Protein AF-A0A946EWB7-F1 (afdb_monomer_lite)

Sequence (94 aa):
MKRIIFFLLFSTLFAKNIPFSVGEKFTYEFRFNIFKAGTASLEITDMDTIDGAPTYKIQFIATTDSWGNFVFPIRDTVSIWIDQNLLATRKIAK

Secondary structure (DSSP, 8-state):
-HHHHHHHHHHGGG--S-S--TT-EEEEEEEETTEEEEEEEEEEEEEEEETTEEEEEEEEEEEE-HHHHHHS--EEEEEEEEETTT--EEEEE-

Structure (mmCIF, N/CA/C/O backbone):
data_AF-A0A946EWB7-F1
#
_entry.id   AF-A0A946EWB7-F1
#
loop_
_atom_site.group_PDB
_atom_site.id
_atom_site.type_symbol
_atom_site.label_atom_id
_atom_site.label_alt_id
_atom_site.label_comp_id
_atom_site.label_asym_id
_atom_site.label_entity_id
_atom_site.label_seq_id
_atom_site.pdbx_PDB_ins_code
_atom_site.Cartn_x
_atom_site.Cartn_y
_atom_site.Cartn_z
_atom_site.occupancy
_atom_site.B_iso_or_equiv
_atom_site.auth_seq_id
_atom_site.auth_comp_id
_atom_site.auth_asym_id
_atom_site.auth_atom_id
_atom_site.pdbx_PDB_model_num
ATOM 1 N N . MET A 1 1 ? 19.454 -6.655 36.353 1.00 61.78 1 MET A N 1
ATOM 2 C CA . MET A 1 1 ? 18.045 -7.098 36.217 1.00 61.78 1 MET A CA 1
ATOM 3 C C . MET A 1 1 ? 17.030 -5.964 36.388 1.00 61.78 1 MET A C 1
ATOM 5 O O . MET A 1 1 ? 16.301 -5.714 35.442 1.00 61.78 1 MET A O 1
ATOM 9 N N . LYS A 1 2 ? 17.012 -5.209 37.503 1.00 68.38 2 LYS A N 1
ATOM 10 C CA . LYS A 1 2 ? 16.045 -4.101 37.721 1.00 68.38 2 LYS A CA 1
ATOM 11 C C . LYS A 1 2 ? 16.009 -3.038 36.605 1.00 68.38 2 LYS A C 1
ATOM 13 O O . LYS A 1 2 ? 14.936 -2.601 36.218 1.00 68.38 2 LYS A O 1
ATOM 18 N N . ARG A 1 3 ? 17.169 -2.681 36.038 1.00 76.81 3 ARG A N 1
ATOM 19 C CA . ARG A 1 3 ? 17.268 -1.751 34.895 1.00 76.81 3 ARG A CA 1
ATOM 20 C C . ARG A 1 3 ? 16.587 -2.274 33.626 1.00 76.81 3 ARG A C 1
ATOM 22 O O . ARG A 1 3 ? 15.910 -1.513 32.959 1.00 76.81 3 ARG A O 1
ATOM 29 N N . ILE A 1 4 ? 16.728 -3.565 33.326 1.00 83.06 4 ILE A N 1
ATOM 30 C CA . ILE A 1 4 ? 16.111 -4.196 32.146 1.00 83.06 4 ILE A CA 1
ATOM 31 C C . ILE A 1 4 ? 14.588 -4.214 32.297 1.00 83.06 4 ILE A C 1
ATOM 33 O O . ILE A 1 4 ? 13.878 -3.862 31.368 1.00 83.06 4 ILE A O 1
ATOM 37 N N . ILE A 1 5 ? 14.095 -4.544 33.493 1.00 85.44 5 ILE A N 1
ATOM 38 C CA . ILE A 1 5 ? 12.662 -4.514 33.813 1.00 85.44 5 ILE A CA 1
ATOM 39 C C . ILE A 1 5 ? 12.099 -3.095 33.656 1.00 85.44 5 ILE A C 1
ATOM 41 O O . ILE A 1 5 ? 11.038 -2.925 33.068 1.00 85.44 5 ILE A O 1
ATOM 45 N N . PHE A 1 6 ? 12.832 -2.076 34.112 1.00 84.50 6 PHE A N 1
ATOM 46 C CA . PHE A 1 6 ? 12.443 -0.677 33.926 1.00 84.50 6 PHE A CA 1
ATOM 47 C C . PHE A 1 6 ? 12.390 -0.277 32.443 1.00 84.50 6 PHE A C 1
ATOM 49 O O . PHE A 1 6 ? 11.424 0.344 32.018 1.00 84.50 6 PHE A O 1
ATOM 56 N N . PHE A 1 7 ? 13.376 -0.688 31.640 1.00 84.00 7 PHE A N 1
ATOM 57 C CA . PHE A 1 7 ? 13.368 -0.463 30.189 1.00 84.00 7 PHE A CA 1
ATOM 58 C C . PHE A 1 7 ? 12.193 -1.162 29.485 1.00 84.00 7 PHE A C 1
ATOM 60 O O . PHE A 1 7 ? 11.574 -0.564 28.610 1.00 84.00 7 PHE A O 1
ATOM 67 N N . LEU A 1 8 ? 11.854 -2.392 29.885 1.00 83.88 8 LEU A N 1
ATOM 68 C CA . LEU A 1 8 ? 10.722 -3.144 29.329 1.00 83.88 8 LEU A CA 1
ATOM 69 C C . LEU A 1 8 ? 9.359 -2.558 29.733 1.00 83.88 8 LEU A C 1
ATOM 71 O O . LEU A 1 8 ? 8.432 -2.564 28.936 1.00 83.88 8 LEU A O 1
ATOM 75 N N . LEU A 1 9 ? 9.227 -2.022 30.949 1.00 83.38 9 LEU A N 1
ATOM 76 C CA . LEU A 1 9 ? 8.021 -1.301 31.382 1.00 83.38 9 LEU A CA 1
ATOM 77 C C . LEU A 1 9 ? 7.888 0.068 30.706 1.00 83.38 9 LEU A C 1
ATOM 79 O O . LEU A 1 9 ? 6.785 0.566 30.506 1.00 83.38 9 LEU A O 1
ATOM 83 N N . PHE A 1 10 ? 9.008 0.694 30.355 1.00 83.81 10 PHE A N 1
ATOM 84 C CA . PHE A 1 10 ? 8.997 1.981 29.673 1.00 83.81 10 PHE A CA 1
ATOM 85 C C . PHE A 1 10 ? 8.631 1.842 28.190 1.00 83.81 10 PHE A C 1
ATOM 87 O O . PHE A 1 10 ? 7.953 2.710 27.646 1.00 83.81 10 PHE A O 1
ATOM 94 N N . SER A 1 11 ? 9.008 0.740 27.532 1.00 82.44 11 SER A N 1
ATOM 95 C CA . SER A 1 11 ? 8.677 0.519 26.118 1.00 82.44 11 SER A CA 1
ATOM 96 C C . SER A 1 11 ? 7.177 0.343 25.867 1.00 82.44 11 SER A C 1
ATOM 98 O O . SER A 1 11 ? 6.692 0.764 24.819 1.00 82.44 11 SER A O 1
ATOM 100 N N . THR A 1 12 ? 6.412 -0.188 26.827 1.00 78.94 12 THR A N 1
ATOM 101 C CA . THR A 1 12 ? 4.951 -0.325 26.685 1.00 78.94 12 THR A CA 1
ATOM 102 C C . THR A 1 12 ? 4.226 1.019 26.624 1.00 78.94 12 THR A C 1
ATOM 104 O O . THR A 1 12 ? 3.149 1.091 26.045 1.00 78.94 12 THR A O 1
ATOM 107 N N . LEU A 1 13 ? 4.815 2.099 27.157 1.00 79.00 13 LEU A N 1
ATOM 108 C CA . LEU A 1 13 ? 4.258 3.457 27.047 1.00 79.00 13 LEU A CA 1
ATOM 109 C C . LEU A 1 13 ? 4.359 4.026 25.623 1.00 79.00 13 LEU A C 1
ATOM 111 O O . LEU A 1 13 ? 3.608 4.930 25.271 1.00 79.00 13 LEU A O 1
ATOM 115 N N . PHE A 1 14 ? 5.270 3.490 24.807 1.00 73.56 14 PHE A N 1
ATOM 116 C CA . PHE A 1 14 ? 5.451 3.859 23.400 1.00 73.56 14 PHE A CA 1
ATOM 117 C C . PHE A 1 14 ? 4.819 2.849 22.435 1.00 73.56 14 PHE A C 1
ATOM 119 O O . PHE A 1 14 ? 4.947 2.996 21.219 1.00 73.56 14 PHE A O 1
ATOM 126 N N . ALA A 1 15 ? 4.125 1.829 22.950 1.00 71.56 15 ALA A N 1
ATOM 127 C CA . ALA A 1 15 ? 3.367 0.906 22.121 1.00 71.56 15 ALA A CA 1
ATOM 128 C C . ALA A 1 15 ? 2.171 1.651 21.507 1.00 71.56 15 ALA A C 1
ATOM 130 O O . ALA A 1 15 ? 1.203 1.991 22.185 1.00 71.56 15 ALA A O 1
ATOM 131 N N . LYS A 1 16 ? 2.255 1.950 20.209 1.00 64.06 16 LYS A N 1
ATOM 132 C CA . LYS A 1 16 ? 1.166 2.581 19.458 1.00 64.06 16 LYS A CA 1
ATOM 133 C C . LYS A 1 16 ? 0.098 1.520 19.159 1.00 64.06 16 LYS A C 1
ATOM 135 O O . LYS A 1 16 ? 0.421 0.472 18.613 1.00 64.06 16 LYS A O 1
ATOM 140 N N . ASN A 1 17 ? -1.167 1.809 19.475 1.00 67.88 17 ASN A N 1
ATOM 141 C CA . ASN A 1 17 ? -2.300 0.906 19.198 1.00 67.88 17 ASN A CA 1
ATOM 142 C C . ASN A 1 17 ? -2.650 0.788 17.706 1.00 67.88 17 ASN A C 1
ATOM 144 O O . ASN A 1 17 ? -3.380 -0.118 17.323 1.00 67.88 17 ASN A O 1
ATOM 148 N N . ILE A 1 18 ? -2.173 1.717 16.873 1.00 68.38 18 ILE A N 1
ATOM 149 C CA . ILE A 1 18 ? -2.562 1.819 15.466 1.00 68.38 18 ILE A CA 1
ATOM 150 C C . ILE A 1 18 ? -1.283 1.767 14.625 1.00 68.38 18 ILE A C 1
ATOM 152 O O . ILE A 1 18 ? -0.462 2.685 14.741 1.00 68.38 18 ILE A O 1
ATOM 156 N N . PRO A 1 19 ? -1.083 0.708 13.818 1.00 74.94 19 PRO A N 1
ATOM 157 C CA . PRO A 1 19 ? 0.167 0.501 13.092 1.00 74.94 19 PRO A CA 1
ATOM 158 C C . PRO A 1 19 ? 0.377 1.495 11.946 1.00 74.94 19 PRO A C 1
ATOM 160 O O . PRO A 1 19 ? 1.505 1.653 11.502 1.00 74.94 19 PRO A O 1
ATOM 163 N N . PHE A 1 20 ? -0.680 2.175 11.502 1.00 88.94 20 PHE A N 1
ATOM 164 C CA . PHE A 1 20 ? -0.707 2.900 10.240 1.00 88.94 20 PHE A CA 1
ATOM 165 C C . PHE A 1 20 ? -1.380 4.269 10.366 1.00 88.94 20 PHE A C 1
ATOM 167 O O . PHE A 1 20 ? -2.236 4.482 11.228 1.00 88.94 20 PHE A O 1
ATOM 174 N N . SER A 1 21 ? -1.010 5.238 9.531 1.00 91.25 21 SER A N 1
ATOM 175 C CA . SER A 1 21 ? -1.617 6.580 9.540 1.00 91.25 21 SER A CA 1
ATOM 176 C C . SER A 1 21 ? -1.758 7.154 8.129 1.00 91.25 21 SER A C 1
ATOM 178 O O . SER A 1 21 ? -1.009 6.791 7.228 1.00 91.25 21 SER A O 1
ATOM 180 N N . VAL A 1 22 ? -2.722 8.059 7.924 1.00 95.62 22 VAL A N 1
ATOM 181 C CA . VAL A 1 22 ? -2.901 8.741 6.628 1.00 95.62 22 VAL A CA 1
ATOM 182 C C . VAL A 1 22 ? -1.639 9.534 6.273 1.00 95.62 22 VAL A C 1
ATOM 184 O O . VAL A 1 22 ? -1.060 10.201 7.130 1.00 95.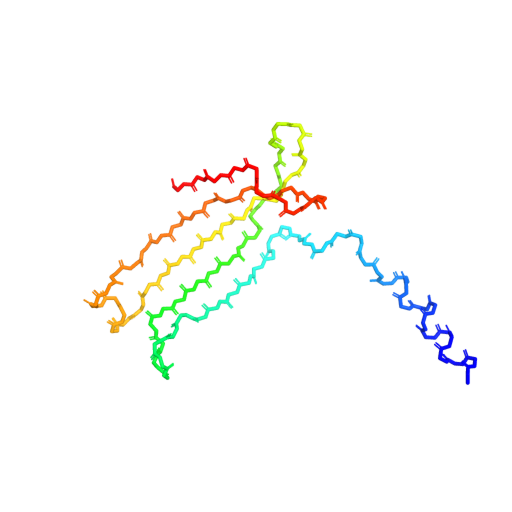62 22 VAL A O 1
ATOM 187 N N . GLY A 1 23 ? -1.210 9.435 5.016 1.00 95.88 23 GLY A N 1
ATOM 188 C CA . GLY A 1 23 ? 0.044 9.985 4.495 1.00 95.88 23 GLY A CA 1
ATOM 189 C C . GLY A 1 23 ? 1.251 9.056 4.651 1.00 95.88 23 GLY A C 1
ATOM 190 O O . GLY A 1 23 ? 2.319 9.348 4.114 1.00 95.88 23 GLY A O 1
ATOM 191 N N . GLU A 1 24 ? 1.116 7.929 5.355 1.00 95.62 24 GLU A N 1
ATOM 192 C CA . GLU A 1 24 ? 2.172 6.923 5.410 1.00 95.62 24 GLU A CA 1
ATOM 193 C C . GLU A 1 24 ? 2.353 6.267 4.039 1.00 95.62 24 GLU A C 1
ATOM 195 O O . GLU A 1 24 ? 1.387 5.835 3.401 1.00 95.62 24 GLU A O 1
ATOM 200 N N . LYS A 1 25 ? 3.606 6.202 3.583 1.00 96.94 25 LYS A N 1
ATOM 201 C CA . LYS A 1 25 ? 3.959 5.732 2.247 1.00 96.94 25 LYS A CA 1
ATOM 202 C C . LYS A 1 25 ? 5.139 4.780 2.296 1.00 96.94 25 LYS A C 1
ATOM 204 O O . LYS A 1 25 ? 6.238 5.148 2.706 1.00 96.94 25 LYS A O 1
ATOM 209 N N . PHE A 1 26 ? 4.928 3.576 1.785 1.00 96.38 26 PHE A N 1
ATOM 210 C CA . PHE A 1 26 ? 5.972 2.590 1.568 1.00 96.38 26 PHE A CA 1
ATOM 211 C C . PHE A 1 26 ? 6.309 2.520 0.081 1.00 96.38 26 PHE A C 1
ATOM 213 O O . PHE A 1 26 ? 5.438 2.239 -0.735 1.00 96.38 26 PHE A O 1
ATOM 220 N N . THR A 1 27 ? 7.564 2.786 -0.283 1.00 97.31 27 THR A N 1
ATOM 221 C CA . THR A 1 27 ? 8.031 2.791 -1.681 1.00 97.31 27 THR A CA 1
ATOM 222 C C .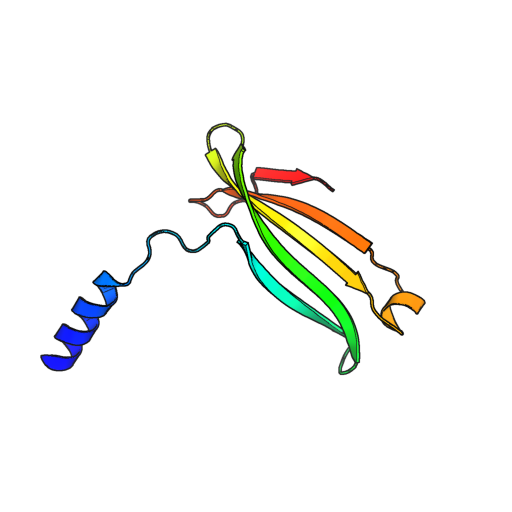 THR A 1 27 ? 9.068 1.698 -1.888 1.00 97.31 27 THR A C 1
ATOM 224 O O . THR A 1 27 ? 9.953 1.520 -1.053 1.00 97.31 27 THR A O 1
ATOM 227 N N . TYR A 1 28 ? 8.982 0.982 -3.005 1.00 94.31 28 TYR A N 1
ATOM 228 C CA . TYR A 1 28 ? 9.884 -0.113 -3.338 1.00 94.31 28 TYR A CA 1
ATOM 229 C C . TYR A 1 28 ? 10.206 -0.169 -4.831 1.00 94.31 28 TYR A C 1
ATOM 231 O O . TYR A 1 28 ? 9.512 0.395 -5.676 1.00 94.31 28 TYR A O 1
ATOM 239 N N . GLU A 1 29 ? 11.304 -0.849 -5.153 1.00 94.50 29 GLU A N 1
ATOM 240 C CA . GLU A 1 29 ? 11.769 -1.033 -6.525 1.00 94.50 29 GLU A CA 1
ATOM 241 C C . GLU A 1 29 ? 11.444 -2.438 -7.018 1.00 94.50 29 GLU A C 1
ATOM 243 O O . GLU A 1 29 ? 11.763 -3.430 -6.362 1.00 94.50 29 GLU A O 1
ATOM 248 N N . PHE A 1 30 ? 10.886 -2.529 -8.221 1.00 88.38 30 PHE A N 1
ATOM 249 C CA . PHE A 1 30 ? 10.820 -3.787 -8.947 1.00 88.38 30 PHE A CA 1
ATOM 250 C C . PHE A 1 30 ? 12.150 -4.009 -9.645 1.00 88.38 30 PHE A C 1
ATOM 252 O O . PHE A 1 30 ? 12.625 -3.138 -10.379 1.00 88.38 30 PHE A O 1
ATOM 259 N N . ARG A 1 31 ? 12.761 -5.171 -9.432 1.00 89.81 31 ARG A N 1
ATOM 260 C CA . ARG A 1 31 ? 14.047 -5.519 -10.034 1.00 89.81 31 ARG A CA 1
ATOM 261 C C . ARG A 1 31 ? 13.941 -6.824 -10.80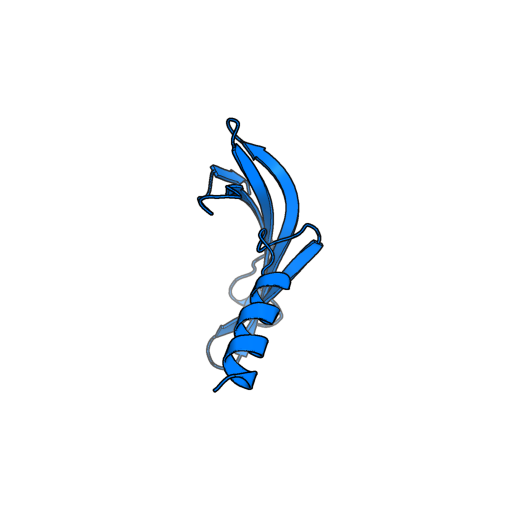3 1.00 89.81 31 ARG A C 1
ATOM 263 O O . ARG A 1 31 ? 13.296 -7.765 -10.353 1.00 89.81 31 ARG A O 1
ATOM 270 N N . PHE A 1 32 ? 14.613 -6.872 -11.943 1.00 86.44 32 PHE A N 1
ATOM 271 C CA . PHE A 1 32 ? 14.899 -8.100 -12.667 1.00 86.44 32 PHE A CA 1
ATOM 272 C C . PHE A 1 32 ? 16.396 -8.368 -12.545 1.00 86.44 32 PHE A C 1
ATOM 274 O O . PHE A 1 32 ? 17.222 -7.674 -13.144 1.00 86.44 32 PHE A O 1
ATOM 281 N N . ASN A 1 33 ? 16.747 -9.344 -11.708 1.00 87.00 33 ASN A N 1
ATOM 282 C CA . ASN A 1 33 ? 18.118 -9.539 -11.244 1.00 87.00 33 ASN A CA 1
ATOM 283 C C . ASN A 1 33 ? 18.672 -8.233 -10.624 1.00 87.00 33 ASN A C 1
ATOM 285 O O . ASN A 1 33 ? 18.045 -7.658 -9.734 1.00 87.00 33 ASN A O 1
ATOM 289 N N . ILE A 1 34 ? 19.812 -7.729 -11.098 1.00 88.12 34 ILE A N 1
ATOM 290 C CA . ILE A 1 34 ? 20.418 -6.484 -10.603 1.00 88.12 34 ILE A CA 1
ATOM 291 C C . ILE A 1 34 ? 19.826 -5.215 -11.232 1.00 88.12 34 ILE A C 1
ATOM 293 O O . ILE A 1 34 ? 20.127 -4.112 -10.776 1.00 88.12 34 ILE A O 1
ATOM 297 N N . PHE A 1 35 ? 18.993 -5.342 -12.268 1.00 88.69 35 PHE A N 1
ATOM 298 C CA . PHE A 1 35 ? 18.467 -4.201 -13.009 1.00 88.69 35 PHE A CA 1
ATOM 299 C C . PHE A 1 35 ? 17.122 -3.749 -12.444 1.00 88.69 35 PHE A C 1
ATOM 301 O O . PHE A 1 35 ? 16.187 -4.539 -12.314 1.00 88.69 35 PHE A O 1
ATOM 308 N N . LYS A 1 36 ? 16.993 -2.455 -12.144 1.00 91.62 36 LYS A N 1
ATOM 309 C CA . LYS A 1 36 ? 15.716 -1.842 -11.758 1.00 91.62 36 LYS A CA 1
ATOM 310 C C . LYS A 1 36 ? 14.772 -1.789 -12.956 1.00 91.62 36 LYS A C 1
ATOM 312 O O . LYS A 1 36 ? 15.090 -1.129 -13.938 1.00 91.62 36 LYS A O 1
ATOM 317 N N . ALA A 1 37 ? 13.628 -2.454 -12.851 1.00 92.69 37 ALA A N 1
ATOM 318 C CA . ALA A 1 37 ? 12.567 -2.495 -13.856 1.00 92.69 37 ALA A CA 1
ATOM 319 C C . ALA A 1 37 ? 11.494 -1.414 -13.634 1.00 92.69 37 ALA A C 1
ATOM 321 O O . ALA A 1 37 ? 10.798 -1.023 -14.569 1.00 92.69 37 ALA A O 1
ATOM 322 N N . GLY A 1 38 ? 11.349 -0.924 -12.401 1.00 94.31 38 GLY A N 1
ATOM 323 C CA . GLY A 1 38 ? 10.360 0.091 -12.063 1.00 94.31 38 GLY A CA 1
ATOM 324 C C . GLY A 1 38 ? 10.282 0.385 -10.574 1.00 94.31 38 GLY A C 1
ATOM 325 O O . GLY A 1 38 ? 11.119 -0.060 -9.782 1.00 94.31 38 GLY A O 1
ATOM 326 N N . THR A 1 39 ? 9.240 1.109 -10.195 1.00 95.81 39 THR A N 1
ATOM 327 C CA . THR A 1 39 ? 8.914 1.469 -8.817 1.00 95.81 39 THR A CA 1
ATOM 328 C C . THR A 1 39 ? 7.454 1.173 -8.510 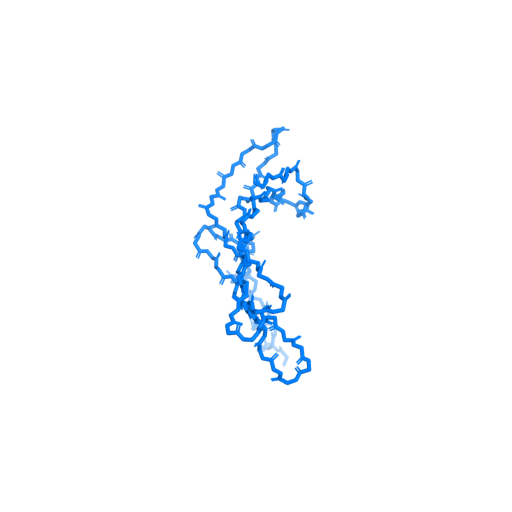1.00 95.81 39 THR A C 1
ATOM 330 O O . THR A 1 39 ? 6.596 1.195 -9.394 1.00 95.81 39 THR A O 1
ATOM 333 N N . ALA A 1 40 ? 7.176 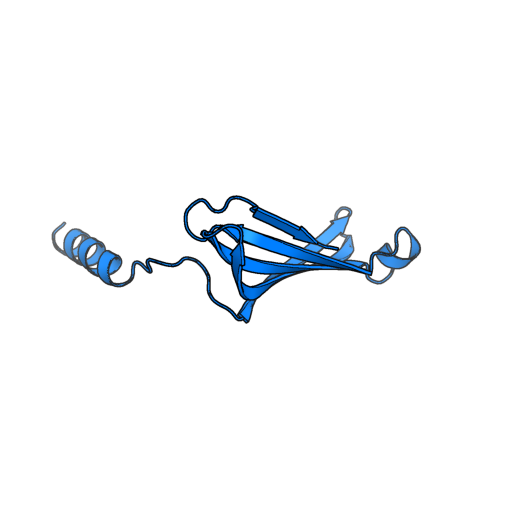0.901 -7.243 1.00 96.44 40 ALA A N 1
ATOM 334 C CA . ALA A 1 40 ? 5.832 0.929 -6.710 1.00 96.44 40 ALA A CA 1
ATOM 335 C C . ALA A 1 40 ? 5.773 1.616 -5.359 1.00 96.44 40 ALA A C 1
ATOM 337 O O . ALA A 1 40 ? 6.767 1.705 -4.636 1.00 96.44 40 ALA A O 1
ATOM 338 N N . SER A 1 41 ? 4.573 2.052 -5.003 1.00 97.62 41 SER A N 1
ATOM 339 C CA . SER A 1 41 ? 4.276 2.536 -3.669 1.00 97.62 41 SER A CA 1
ATOM 340 C C . SER A 1 41 ? 2.942 2.024 -3.156 1.00 97.62 41 SER A C 1
ATOM 342 O O . SER A 1 41 ? 1.995 1.879 -3.925 1.00 97.62 41 SER A O 1
ATOM 344 N N . LEU A 1 42 ? 2.875 1.819 -1.845 1.00 97.06 42 LEU A N 1
ATOM 345 C CA . LEU A 1 42 ? 1.651 1.676 -1.069 1.00 97.06 42 LEU A CA 1
ATOM 346 C C . LEU A 1 42 ? 1.515 2.924 -0.204 1.00 97.06 42 LEU A C 1
ATOM 348 O O . LEU A 1 42 ? 2.386 3.194 0.621 1.00 97.06 42 LEU A O 1
ATOM 352 N N . GLU A 1 43 ? 0.455 3.692 -0.409 1.00 97.94 43 GLU A N 1
ATOM 353 C CA . GLU A 1 43 ? 0.210 4.934 0.320 1.00 97.94 43 GLU A CA 1
ATOM 354 C C . GLU A 1 43 ? -1.157 4.901 0.987 1.00 97.94 43 GLU A C 1
ATOM 356 O O . GLU A 1 43 ? -2.161 4.610 0.338 1.00 97.94 43 GLU A O 1
ATOM 361 N N . ILE A 1 44 ? -1.210 5.208 2.279 1.00 97.50 44 ILE A N 1
ATOM 362 C CA . ILE A 1 44 ? -2.469 5.315 3.013 1.00 97.50 44 ILE A CA 1
ATOM 363 C C . ILE A 1 44 ? -3.040 6.695 2.748 1.00 97.50 44 ILE A C 1
ATOM 365 O O . ILE A 1 44 ? -2.643 7.686 3.355 1.00 97.50 44 ILE A O 1
ATOM 369 N N . THR A 1 45 ? -3.969 6.750 1.807 1.00 98.00 45 THR A N 1
ATOM 370 C CA . THR A 1 45 ? -4.540 8.009 1.324 1.00 98.00 45 THR A CA 1
ATOM 371 C C . THR A 1 45 ? -5.695 8.510 2.173 1.00 98.00 45 THR A C 1
ATOM 373 O O . THR A 1 45 ? -5.930 9.713 2.205 1.00 98.00 45 THR A O 1
ATOM 376 N N . ASP A 1 46 ? -6.413 7.609 2.849 1.00 96.88 46 ASP A N 1
ATOM 377 C CA . ASP A 1 46 ? -7.588 7.971 3.642 1.00 96.88 46 ASP A CA 1
ATOM 378 C C . ASP A 1 46 ? -7.970 6.883 4.661 1.00 96.88 46 ASP A C 1
ATOM 380 O O . ASP A 1 46 ? -7.460 5.756 4.616 1.00 96.88 46 ASP A O 1
ATOM 384 N N . MET A 1 47 ? -8.910 7.212 5.546 1.00 95.62 47 MET A N 1
ATOM 385 C CA . MET A 1 47 ? -9.677 6.256 6.343 1.00 95.62 47 MET A CA 1
ATOM 386 C C . MET A 1 47 ? -11.132 6.259 5.873 1.00 95.62 47 MET A C 1
ATOM 388 O O . MET A 1 47 ? -11.734 7.312 5.701 1.00 95.62 47 MET A O 1
ATOM 392 N N . ASP A 1 48 ? -11.710 5.079 5.688 1.00 96.31 48 ASP A N 1
ATOM 393 C CA . ASP A 1 48 ? -13.061 4.920 5.141 1.00 96.31 48 ASP A CA 1
ATOM 394 C C . ASP A 1 48 ? -13.818 3.831 5.913 1.00 96.31 48 ASP A C 1
ATOM 396 O O . ASP A 1 48 ? -13.230 3.112 6.722 1.00 96.31 48 ASP A O 1
ATOM 400 N N . THR A 1 49 ? -15.115 3.673 5.670 1.00 96.81 49 THR A N 1
ATOM 401 C CA . THR A 1 49 ? -15.928 2.603 6.257 1.00 96.81 49 THR A CA 1
ATOM 402 C C . THR A 1 49 ? -16.559 1.758 5.158 1.00 96.81 49 THR A C 1
ATOM 404 O O . THR A 1 49 ? -17.382 2.245 4.388 1.00 96.81 49 THR A O 1
ATOM 407 N N . ILE A 1 50 ? -16.206 0.472 5.105 1.00 97.62 50 ILE A N 1
ATOM 408 C CA . ILE A 1 50 ? -16.765 -0.494 4.149 1.00 97.62 50 ILE A CA 1
ATOM 409 C C . ILE A 1 50 ? -17.578 -1.523 4.927 1.00 97.62 50 ILE A C 1
ATOM 411 O O . ILE A 1 50 ? -17.052 -2.166 5.833 1.00 97.62 50 ILE A O 1
ATOM 415 N N . ASP A 1 51 ? -18.864 -1.653 4.593 1.00 94.81 51 ASP A N 1
ATOM 416 C CA . ASP A 1 51 ? -19.804 -2.591 5.226 1.00 94.81 51 ASP A CA 1
ATOM 417 C C . ASP A 1 51 ? -19.823 -2.503 6.766 1.00 94.81 51 ASP A C 1
ATOM 419 O O . ASP A 1 51 ? -19.905 -3.503 7.477 1.00 94.81 51 ASP A O 1
ATOM 423 N N . GLY A 1 52 ? -19.713 -1.278 7.293 1.00 94.94 52 GLY A N 1
ATOM 424 C CA . GLY A 1 52 ? -19.695 -1.000 8.734 1.00 94.94 52 GLY A CA 1
ATOM 425 C C . GLY A 1 52 ? -18.349 -1.244 9.428 1.00 94.94 52 GLY A C 1
ATOM 426 O O . GLY A 1 52 ? -18.240 -0.982 10.624 1.00 94.94 52 GLY A O 1
ATOM 427 N N . ALA A 1 53 ? -17.320 -1.700 8.708 1.00 95.44 53 ALA A N 1
ATOM 428 C CA . ALA A 1 53 ? -15.973 -1.869 9.241 1.00 95.44 53 ALA A CA 1
ATOM 429 C C . ALA A 1 53 ? -15.084 -0.655 8.913 1.00 95.44 53 ALA A C 1
ATOM 431 O O . ALA A 1 53 ? -15.038 -0.239 7.750 1.00 95.44 53 ALA A O 1
ATOM 432 N N . PRO A 1 54 ? -14.339 -0.098 9.888 1.00 95.62 54 PRO A N 1
ATOM 433 C CA . PRO A 1 54 ? -13.345 0.930 9.612 1.00 95.62 54 PRO A CA 1
ATOM 434 C C . PRO A 1 54 ? -12.198 0.333 8.792 1.00 95.62 54 PRO A C 1
ATOM 436 O O . PRO A 1 54 ? -11.697 -0.756 9.082 1.00 95.62 54 PRO A O 1
ATOM 439 N N . THR A 1 55 ? -11.762 1.057 7.768 1.00 97.06 55 THR A N 1
ATOM 440 C CA . THR A 1 55 ? -10.749 0.615 6.807 1.00 97.06 55 THR A CA 1
ATOM 441 C C . THR A 1 55 ? -9.696 1.690 6.551 1.00 97.06 55 THR A C 1
ATOM 443 O O . THR A 1 55 ? -9.956 2.886 6.681 1.00 97.06 55 THR A O 1
ATOM 446 N N . TYR A 1 56 ? -8.496 1.264 6.175 1.00 96.88 56 TYR A N 1
ATOM 447 C CA . TYR A 1 56 ? -7.497 2.096 5.515 1.00 96.88 56 TYR A CA 1
ATOM 448 C C . TYR A 1 56 ? -7.731 2.048 4.009 1.00 96.88 56 TYR A C 1
ATOM 450 O O . TYR A 1 56 ? -7.807 0.956 3.442 1.00 96.88 56 TYR A O 1
ATOM 458 N N . LYS A 1 57 ? -7.781 3.208 3.355 1.00 97.69 57 LYS A N 1
ATOM 459 C CA . LYS A 1 57 ? -7.757 3.306 1.896 1.00 97.69 57 LYS A CA 1
ATOM 460 C C . LYS A 1 57 ? -6.317 3.451 1.422 1.00 97.69 57 LYS A C 1
ATOM 462 O O . LYS A 1 57 ? -5.705 4.515 1.544 1.00 97.69 57 LYS A O 1
ATOM 467 N N . ILE A 1 58 ? -5.794 2.380 0.848 1.00 97.94 58 ILE A N 1
ATOM 468 C CA . ILE A 1 58 ? -4.430 2.285 0.345 1.00 97.94 58 ILE A CA 1
ATOM 469 C C . ILE A 1 58 ? -4.438 2.453 -1.171 1.00 97.94 58 ILE A C 1
ATOM 471 O O . ILE A 1 58 ? -5.150 1.734 -1.868 1.00 97.94 58 ILE A O 1
ATOM 475 N N . GLN A 1 59 ? -3.626 3.367 -1.692 1.00 98.31 59 GLN A N 1
ATOM 476 C CA . GLN A 1 59 ? -3.300 3.418 -3.111 1.00 98.31 59 GLN A CA 1
ATOM 477 C C . GLN A 1 59 ? -2.020 2.633 -3.372 1.00 98.31 59 GLN A C 1
ATOM 479 O O . GLN A 1 59 ? -0.939 2.994 -2.907 1.00 98.31 59 GLN A O 1
ATOM 484 N N . PHE A 1 60 ? -2.163 1.556 -4.133 1.00 97.75 60 PHE A N 1
ATOM 485 C CA . PHE A 1 60 ? -1.062 0.851 -4.759 1.00 97.75 60 PHE A CA 1
ATOM 486 C C . PHE A 1 60 ? -0.799 1.469 -6.130 1.00 97.75 60 PHE A C 1
ATOM 488 O O . PHE A 1 60 ? -1.667 1.431 -6.996 1.00 97.75 60 PHE A O 1
ATOM 495 N N . ILE A 1 61 ? 0.383 2.039 -6.329 1.00 97.62 61 ILE A N 1
ATOM 496 C CA . ILE A 1 61 ? 0.795 2.649 -7.598 1.00 97.62 61 ILE A CA 1
ATOM 497 C C . ILE A 1 61 ? 2.011 1.883 -8.093 1.00 97.62 61 ILE A C 1
ATOM 499 O O . ILE A 1 61 ? 2.961 1.718 -7.333 1.00 97.62 61 ILE A O 1
ATOM 503 N N . ALA A 1 62 ? 1.995 1.429 -9.342 1.00 96.25 62 ALA A N 1
ATOM 504 C CA . ALA A 1 62 ? 3.102 0.728 -9.975 1.00 96.25 62 ALA A CA 1
ATOM 505 C C . ALA A 1 62 ? 3.445 1.361 -11.324 1.00 96.25 62 ALA A C 1
ATOM 507 O O . ALA A 1 62 ? 2.583 1.564 -12.183 1.00 96.25 62 ALA A O 1
ATOM 508 N N . THR A 1 63 ? 4.731 1.635 -11.521 1.00 96.06 63 THR A N 1
ATOM 509 C CA . THR A 1 63 ? 5.259 2.236 -12.743 1.00 96.06 63 THR A CA 1
ATOM 510 C C . THR A 1 63 ? 6.554 1.562 -13.161 1.00 96.06 63 THR A C 1
ATOM 512 O O . THR A 1 63 ? 7.477 1.417 -12.364 1.00 96.06 63 THR A O 1
ATOM 515 N N . THR A 1 64 ? 6.646 1.157 -14.424 1.00 95.69 64 THR A N 1
ATOM 516 C CA . THR A 1 64 ? 7.904 0.674 -15.015 1.00 95.69 64 THR A CA 1
ATOM 517 C C . THR A 1 64 ? 8.721 1.822 -15.579 1.00 95.69 64 THR A C 1
ATOM 519 O O . THR A 1 64 ? 8.172 2.682 -16.272 1.00 95.69 64 THR A O 1
ATOM 522 N N . ASP A 1 65 ? 10.034 1.759 -15.380 1.00 87.94 65 ASP A N 1
ATOM 523 C CA . ASP A 1 65 ? 10.985 2.786 -15.801 1.00 87.94 65 ASP A CA 1
ATOM 524 C C . ASP A 1 65 ? 11.926 2.247 -16.892 1.00 87.94 65 ASP A C 1
ATOM 526 O O . ASP A 1 65 ? 12.177 1.042 -16.977 1.00 87.94 65 ASP A O 1
ATOM 530 N N . SER A 1 66 ? 12.493 3.144 -17.706 1.00 83.12 66 SER A N 1
ATOM 531 C CA . SER A 1 66 ? 13.569 2.854 -18.671 1.00 83.12 66 SER A CA 1
ATOM 532 C C . SER A 1 66 ? 13.357 1.563 -19.484 1.00 83.12 66 SER A C 1
ATOM 534 O O . SER A 1 66 ? 12.383 1.447 -20.227 1.00 83.12 66 SER A O 1
ATOM 536 N N . TRP A 1 67 ? 14.263 0.586 -19.361 1.00 85.19 67 TRP A N 1
ATOM 537 C CA . TRP A 1 67 ? 14.210 -0.673 -20.101 1.00 85.19 67 TRP A CA 1
ATOM 538 C C . TRP A 1 67 ? 12.986 -1.514 -19.716 1.00 85.19 67 TRP A C 1
ATOM 540 O O . TRP A 1 67 ? 12.408 -2.164 -20.581 1.00 85.19 67 TRP A O 1
ATOM 550 N N . GLY A 1 68 ? 12.533 -1.451 -18.458 1.00 84.38 68 GLY A N 1
ATOM 551 C CA . GLY A 1 68 ? 11.323 -2.140 -18.014 1.00 84.38 68 GLY A CA 1
ATOM 552 C C . GLY A 1 68 ? 10.093 -1.647 -18.772 1.00 84.38 68 GLY A C 1
ATOM 553 O O . GLY A 1 68 ? 9.273 -2.452 -19.200 1.00 84.38 68 GLY A O 1
ATOM 554 N N . ASN A 1 69 ? 10.025 -0.342 -19.048 1.00 89.94 69 ASN A N 1
ATOM 555 C CA . ASN A 1 69 ? 8.945 0.249 -19.835 1.00 89.94 69 ASN A CA 1
ATOM 556 C C . ASN A 1 69 ? 8.948 -0.185 -21.309 1.00 89.94 69 ASN A C 1
ATOM 558 O O . ASN A 1 69 ? 7.889 -0.229 -21.927 1.00 89.94 69 ASN A O 1
ATOM 562 N N . PHE A 1 70 ? 10.120 -0.482 -21.879 1.00 86.88 70 PHE A N 1
ATOM 563 C CA . PHE A 1 70 ? 10.223 -0.982 -23.252 1.00 86.88 70 PHE A CA 1
ATOM 564 C C . PHE A 1 70 ? 9.701 -2.418 -23.378 1.00 86.88 70 PHE A C 1
ATOM 566 O O . PHE A 1 70 ? 9.078 -2.757 -24.379 1.00 86.88 70 PHE A O 1
ATOM 573 N N . VAL A 1 71 ? 9.943 -3.254 -22.365 1.00 87.56 71 VAL A N 1
ATOM 574 C CA . VAL A 1 71 ? 9.541 -4.666 -22.397 1.00 87.56 71 VAL A CA 1
ATOM 575 C C . VAL A 1 71 ? 8.084 -4.837 -21.951 1.00 87.56 71 VAL A C 1
ATOM 577 O O . VAL A 1 71 ? 7.311 -5.493 -22.642 1.00 87.56 71 VAL A O 1
ATOM 580 N N . PHE A 1 72 ? 7.701 -4.238 -20.819 1.00 85.88 72 PHE A N 1
ATOM 581 C CA . PHE A 1 72 ? 6.355 -4.336 -20.247 1.00 85.88 72 PHE A CA 1
ATOM 582 C C . PHE A 1 72 ? 5.959 -3.014 -19.574 1.00 85.88 72 PHE A C 1
ATOM 584 O O . PHE A 1 72 ? 6.250 -2.827 -18.394 1.00 85.88 72 PHE A O 1
ATOM 591 N N . PRO A 1 73 ? 5.297 -2.082 -20.283 1.00 92.12 73 PRO A N 1
ATOM 592 C CA . PRO A 1 73 ? 4.875 -0.818 -19.692 1.00 92.12 73 PRO A CA 1
ATOM 593 C C . PRO A 1 73 ? 3.762 -1.030 -18.653 1.00 92.12 73 PRO A C 1
ATOM 595 O O . PRO A 1 73 ? 2.686 -1.528 -18.974 1.00 92.12 73 PRO A O 1
ATOM 598 N N . ILE A 1 74 ? 4.000 -0.594 -17.414 1.00 94.38 74 ILE A N 1
ATOM 599 C CA . ILE A 1 74 ? 3.016 -0.586 -16.318 1.00 94.38 74 ILE A CA 1
ATOM 600 C C . ILE A 1 74 ? 2.751 0.861 -15.894 1.00 94.38 74 ILE A C 1
ATOM 602 O O . ILE A 1 74 ? 3.702 1.614 -15.671 1.00 94.38 74 ILE A O 1
ATOM 606 N N . ARG A 1 75 ? 1.474 1.254 -15.801 1.00 94.81 75 ARG A N 1
ATOM 607 C CA . ARG A 1 75 ? 0.976 2.535 -15.250 1.00 94.81 75 ARG A CA 1
ATOM 608 C C . ARG A 1 75 ? -0.298 2.279 -14.447 1.00 94.81 75 ARG A C 1
ATOM 610 O O . ARG A 1 75 ? -1.361 2.809 -14.758 1.00 94.81 75 ARG A O 1
ATOM 617 N N . ASP A 1 76 ? -0.187 1.392 -13.470 1.00 95.56 76 ASP A N 1
ATOM 618 C CA . ASP A 1 76 ? -1.339 0.916 -12.718 1.00 95.56 76 ASP A CA 1
ATOM 619 C C . ASP A 1 76 ? -1.465 1.661 -11.394 1.00 95.56 76 ASP A C 1
ATOM 621 O O . ASP A 1 76 ? -0.494 1.811 -10.653 1.00 95.56 76 ASP A O 1
ATOM 625 N N . THR A 1 77 ? -2.693 2.062 -11.086 1.00 97.38 77 THR A N 1
ATOM 626 C CA . THR A 1 77 ? -3.106 2.503 -9.757 1.00 97.38 77 THR A CA 1
ATOM 627 C C . THR A 1 77 ? -4.259 1.613 -9.323 1.00 97.38 77 THR A C 1
ATOM 629 O O . THR A 1 77 ? -5.199 1.407 -10.081 1.00 97.38 77 THR A O 1
ATOM 632 N N . VAL A 1 78 ? -4.188 1.062 -8.117 1.00 98.25 78 VAL A N 1
ATOM 633 C CA . VAL A 1 78 ? -5.236 0.234 -7.519 1.00 98.25 78 VAL A CA 1
ATOM 634 C C . VAL A 1 78 ? -5.527 0.777 -6.130 1.00 98.25 78 VAL A C 1
ATOM 636 O O . VAL A 1 78 ? -4.626 0.939 -5.312 1.00 98.25 78 VAL A O 1
ATOM 639 N N . SER A 1 79 ? -6.792 1.057 -5.850 1.00 98.38 79 SER A N 1
ATOM 640 C CA . SER A 1 79 ? -7.268 1.396 -4.513 1.00 98.38 79 SER A CA 1
ATOM 641 C C . SER A 1 79 ? -7.700 0.130 -3.777 1.00 98.38 79 SER A C 1
ATOM 643 O O . SER A 1 79 ? -8.491 -0.663 -4.290 1.00 98.38 79 SER A O 1
ATOM 645 N N . ILE A 1 80 ? -7.198 -0.055 -2.563 1.00 98.12 80 ILE A N 1
ATOM 646 C CA . ILE A 1 80 ? -7.465 -1.211 -1.708 1.00 98.12 80 ILE A CA 1
ATOM 647 C C . ILE A 1 80 ? -7.983 -0.694 -0.371 1.00 98.12 80 ILE A C 1
ATOM 649 O O . ILE A 1 80 ? -7.362 0.169 0.241 1.00 98.12 80 ILE A O 1
ATOM 653 N N . TRP A 1 81 ? -9.099 -1.239 0.101 1.00 98.00 81 TRP A N 1
ATOM 654 C CA . TRP A 1 81 ? -9.621 -0.962 1.435 1.00 98.00 81 TRP A CA 1
ATOM 655 C C . TRP A 1 81 ? -9.313 -2.145 2.340 1.00 98.00 81 TRP A C 1
ATOM 657 O O . TRP A 1 81 ? -9.761 -3.266 2.075 1.00 98.00 81 TRP A O 1
ATOM 667 N N . ILE A 1 82 ? -8.543 -1.898 3.395 1.00 96.50 82 ILE A N 1
ATOM 668 C CA . ILE A 1 82 ? -8.108 -2.913 4.356 1.00 96.50 82 ILE A CA 1
ATOM 669 C C . ILE A 1 82 ? -8.716 -2.611 5.722 1.00 96.50 82 ILE A C 1
ATOM 671 O O . ILE A 1 82 ? -8.566 -1.505 6.222 1.00 96.50 82 ILE A O 1
ATOM 675 N N . ASP A 1 83 ? -9.381 -3.591 6.327 1.00 95.31 83 ASP A N 1
ATOM 676 C CA . ASP A 1 83 ? -9.939 -3.513 7.682 1.00 95.31 83 ASP A CA 1
ATOM 677 C C . ASP A 1 83 ? -8.878 -3.111 8.717 1.00 95.31 83 ASP A C 1
ATOM 679 O O . ASP A 1 83 ? -7.795 -3.694 8.745 1.00 95.31 83 ASP A O 1
ATOM 683 N N . GLN A 1 84 ? -9.177 -2.141 9.583 1.00 92.62 84 GLN A N 1
ATOM 684 C CA . GLN A 1 84 ? -8.188 -1.629 10.538 1.00 92.62 84 GLN A CA 1
ATOM 685 C C . GLN A 1 84 ? -7.821 -2.625 11.648 1.00 92.62 84 GLN A C 1
ATOM 687 O O . GLN A 1 84 ? -6.739 -2.509 12.221 1.00 92.62 84 GLN A O 1
ATOM 692 N N . ASN A 1 85 ? -8.688 -3.599 11.938 1.00 89.25 85 ASN A N 1
ATOM 693 C CA . ASN A 1 85 ? -8.504 -4.558 13.025 1.00 89.25 85 ASN A CA 1
ATOM 694 C C . ASN A 1 85 ? -7.952 -5.892 12.515 1.00 89.25 85 ASN A C 1
ATOM 696 O O . ASN A 1 85 ? -6.972 -6.410 13.041 1.00 89.25 85 ASN A O 1
ATOM 700 N N . LEU A 1 86 ? -8.591 -6.459 11.490 1.00 91.69 86 LEU A N 1
ATOM 701 C CA . LEU A 1 86 ? -8.245 -7.776 10.947 1.00 91.69 86 LEU A CA 1
ATOM 702 C C . LEU A 1 86 ? -7.186 -7.708 9.845 1.00 91.69 86 LEU A C 1
ATOM 704 O O . LEU A 1 86 ? -6.690 -8.752 9.426 1.00 91.69 86 LEU A O 1
ATOM 708 N N . LEU A 1 87 ? -6.883 -6.508 9.335 1.00 92.12 87 LEU A N 1
ATOM 709 C CA . LEU A 1 87 ? -6.035 -6.288 8.157 1.00 92.12 87 LEU A CA 1
ATOM 710 C C . LEU A 1 87 ? -6.484 -7.098 6.92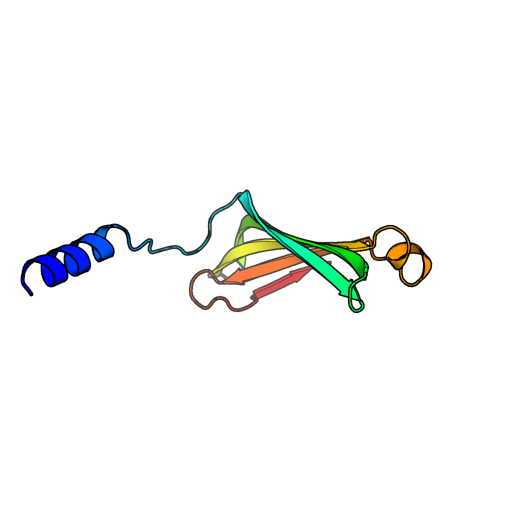6 1.00 92.12 87 LEU A C 1
ATOM 712 O O . LEU A 1 87 ? -5.700 -7.387 6.023 1.00 92.12 87 LEU A O 1
ATOM 716 N N . ALA A 1 88 ? -7.770 -7.446 6.876 1.00 94.25 88 ALA A N 1
ATOM 717 C CA . ALA A 1 88 ? -8.382 -8.162 5.770 1.00 94.25 88 ALA A CA 1
ATOM 718 C C . ALA A 1 88 ? -8.814 -7.183 4.675 1.00 94.25 88 ALA A C 1
ATOM 720 O O . ALA A 1 88 ? -9.348 -6.108 4.955 1.00 94.25 88 ALA A O 1
ATOM 721 N N . THR A 1 89 ? -8.636 -7.568 3.414 1.00 97.25 89 THR A N 1
ATOM 722 C CA . THR A 1 89 ? -9.153 -6.789 2.289 1.00 97.25 89 THR A CA 1
ATOM 723 C C . THR A 1 89 ? -10.678 -6.820 2.281 1.00 97.25 89 THR A C 1
ATOM 725 O O . THR A 1 89 ? -11.286 -7.888 2.274 1.00 97.25 89 THR A O 1
ATOM 728 N N . ARG A 1 90 ? -11.297 -5.640 2.261 1.00 97.50 90 ARG A N 1
ATOM 729 C CA . ARG A 1 90 ? -12.754 -5.468 2.177 1.00 97.50 90 ARG A CA 1
ATOM 730 C C . ARG A 1 90 ? -13.211 -5.091 0.772 1.00 97.50 90 ARG A C 1
ATOM 732 O O . ARG A 1 90 ? -14.268 -5.523 0.334 1.00 97.50 90 ARG A O 1
ATOM 739 N N . LYS A 1 91 ? -12.406 -4.307 0.051 1.00 98.06 91 LYS A N 1
ATOM 740 C CA . LYS A 1 91 ? -12.711 -3.851 -1.310 1.00 98.06 91 LYS A CA 1
ATOM 741 C C . LYS A 1 91 ? -11.431 -3.613 -2.099 1.00 98.06 91 LYS A C 1
ATOM 743 O O . LYS A 1 91 ? -10.417 -3.205 -1.535 1.00 98.06 91 LYS A O 1
ATOM 748 N N . ILE A 1 92 ? -11.504 -3.826 -3.409 1.00 98.06 92 ILE A N 1
ATOM 749 C CA . ILE A 1 92 ? -10.469 -3.456 -4.377 1.00 98.06 92 ILE A CA 1
ATOM 750 C C . ILE A 1 92 ? -11.158 -2.719 -5.527 1.00 98.06 92 ILE A C 1
ATOM 752 O O . ILE A 1 92 ? -12.224 -3.135 -5.976 1.00 98.06 92 ILE A O 1
ATOM 756 N N . ALA A 1 93 ? -10.560 -1.628 -5.993 1.00 97.50 93 ALA A N 1
ATOM 757 C CA . ALA A 1 93 ? -10.974 -0.915 -7.195 1.00 97.50 93 ALA A CA 1
ATOM 758 C C . ALA A 1 93 ? -9.733 -0.526 -8.001 1.00 97.50 93 ALA A C 1
ATOM 760 O O . ALA A 1 93 ? -8.749 -0.069 -7.422 1.00 97.50 93 ALA A O 1
ATOM 761 N N . LYS A 1 94 ? -9.782 -0.718 -9.317 1.00 90.69 94 LYS A N 1
ATOM 762 C CA . LYS A 1 94 ? -8.751 -0.267 -10.254 1.00 90.69 94 LYS A CA 1
ATOM 763 C C . LYS A 1 94 ? -9.235 0.993 -10.959 1.00 90.69 94 LYS A C 1
ATOM 765 O O . LYS A 1 94 ? -10.440 1.020 -11.293 1.00 90.69 94 LYS A O 1
#

pLDDT: mean 90.57, std 8.58, range [61.78, 98.38]

Foldseek 3Di:
DVVVVVVVVVVVVVPDPFPDDAQDKDKDFDDDVPHTQWIWMWGQHDWDAAPNFIWTWIWIFIATDDPNCVVDGDGDIKIWTAGRPPRHTRDIDD

Radius of gyration: 18.86 Å; chains: 1; bounding box: 40×20×61 Å